Protein AF-A0A9E0CL53-F1 (afdb_monomer)

Secondary structure (DSSP, 8-state):
--EEEEEEPPTTTTTSBHHHHHHHH-TTS-HHHHHHHHHTT-EEETTEE--TTPBP-TT-EEEEEE----------------EEEE-SSEEEEEEPTT--SS-BTTBSSSSHHHHHHHHHTT-S--TTTSS-TTBS----TT--EEEEEESSHHHHHHHHHHH-

Sequence (164 aa):
MDETIEIKVTSEMAGKRLDVVLSEQCSDLTRSYINKLCKEERAALNGKTSKGNKKCKEGDVITLQVPEPTELEILPEEMNLDIVYEDQDVILINKPKGMVVHPAAGHYSGTLVNGLMAHCKDDLSGINGVLRPGIVHRIDKDTTGILIVCKNDMAHQSIAKQLY

Nearest PDB structures (foldseek):
  7bl5-assembly1_7  TM=7.009E-01  e=9.656E-15  Escherichia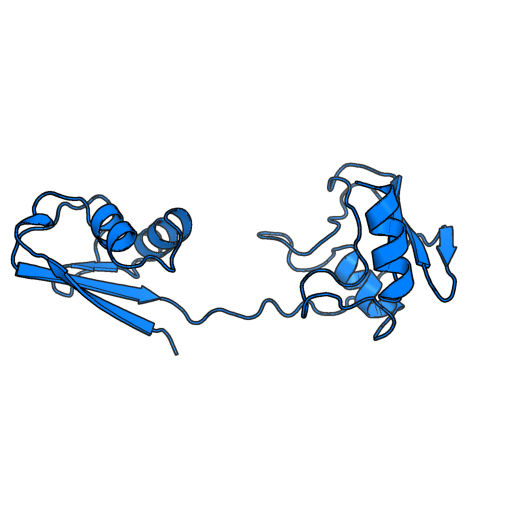 coli str. K-12 substr. MG1655
  1v9f-assembly1_A  TM=9.242E-01  e=1.058E-08  Escherichia coli
  1prz-assembly1_A  TM=9.305E-01  e=1.369E-08  Escherichia coli
  7aoi-assembly1_XP  TM=4.103E-01  e=1.510E-10  Trypanosoma brucei
  5z81-assembly1_C  TM=8.657E-01  e=7.031E-02  Vibrio cholerae O395

Foldseek 3Di:
DWDKDKDQQAPVQAFPFQLVVCCVVVVVDDSVRSQVQLVVQQKDKQPHRDHRRDGDHHGIMIMGTHDDDDPLPQAADADDWQWPDDDLWKTKTFDAAQAAAFQDVVRSDRHVQSNCCNVLVLQFAQPPHDDHTQFLDDDHNGDTGIGMGTRYPVSSVVVNVVVD

pLDDT: mean 90.33, std 10.58, range [38.72, 98.31]

Radius of gyration: 22.25 Å; Cα contacts (8 Å, |Δi|>4): 303; chains: 1; bounding box: 48×33×56 Å

Mean predicted aligned error: 8.97 Å

Solvent-accessible surface area (backbone atoms only — not comparable to full-atom values): 9282 Å² total; per-residue (Å²): 120,63,46,76,50,77,46,73,34,42,75,91,48,36,69,40,29,42,46,56,51,47,45,70,72,37,77,91,49,54,65,70,53,53,53,48,35,21,73,70,57,32,20,23,50,71,88,37,70,38,57,37,82,45,63,41,48,58,74,39,38,37,39,39,53,42,71,56,85,75,80,82,78,79,59,61,37,90,62,93,71,52,67,79,44,76,66,85,42,41,38,31,33,49,42,55,62,73,41,37,51,60,66,44,94,97,37,73,64,85,18,50,45,23,27,46,38,48,74,45,55,84,51,38,13,54,80,87,77,73,87,59,67,19,58,70,69,83,66,54,35,76,44,64,46,81,41,63,31,14,26,30,55,68,43,39,60,58,53,42,61,74,78,100

Structure (mmCIF, N/CA/C/O backbone):
data_AF-A0A9E0CL53-F1
#
_entry.id   AF-A0A9E0CL53-F1
#
loop_
_atom_site.group_PDB
_atom_site.id
_atom_site.type_symbol
_atom_site.label_atom_id
_atom_site.label_alt_id
_atom_site.label_comp_id
_atom_site.label_asym_id
_atom_site.label_entity_id
_atom_site.label_seq_id
_atom_site.pdbx_PDB_ins_code
_atom_site.Cartn_x
_atom_site.Cartn_y
_atom_site.Cartn_z
_atom_site.occupancy
_atom_site.B_iso_or_equiv
_atom_site.auth_seq_id
_atom_site.auth_comp_id
_atom_site.auth_asym_id
_atom_site.auth_atom_id
_atom_site.pdbx_PDB_model_num
ATOM 1 N N . MET A 1 1 ? -20.316 7.701 -0.291 1.00 66.25 1 MET A N 1
ATOM 2 C CA . MET A 1 1 ? -20.785 8.398 0.933 1.00 66.25 1 MET A CA 1
ATOM 3 C C . MET A 1 1 ? -20.304 7.605 2.136 1.00 66.25 1 MET A C 1
ATOM 5 O O . MET A 1 1 ? -20.352 6.385 2.062 1.00 66.25 1 MET A O 1
ATOM 9 N N . ASP A 1 2 ? -19.861 8.268 3.210 1.00 83.62 2 ASP A N 1
ATOM 10 C CA . ASP A 1 2 ? -19.434 7.595 4.448 1.00 83.62 2 ASP A CA 1
ATOM 11 C C . ASP A 1 2 ? -20.560 6.704 5.002 1.00 83.62 2 ASP A C 1
ATOM 13 O O . ASP A 1 2 ? -21.710 7.133 5.133 1.00 83.62 2 ASP A O 1
ATOM 17 N N . GLU A 1 3 ? -20.222 5.464 5.340 1.00 91.38 3 GLU A N 1
ATOM 18 C CA . GLU A 1 3 ? -21.128 4.529 5.997 1.00 91.38 3 GLU A CA 1
ATOM 19 C C . GLU A 1 3 ? -21.192 4.855 7.494 1.00 91.38 3 GLU A C 1
ATOM 21 O O . GLU A 1 3 ? -20.174 5.125 8.134 1.00 91.38 3 GLU A O 1
ATOM 26 N N . THR A 1 4 ? -22.392 4.841 8.079 1.00 94.50 4 THR A N 1
ATOM 27 C CA . THR A 1 4 ? -22.564 5.001 9.530 1.00 94.50 4 THR A CA 1
ATOM 28 C C . THR A 1 4 ? -23.023 3.688 10.138 1.00 94.50 4 THR A C 1
ATOM 30 O O . THR A 1 4 ? -24.117 3.213 9.844 1.00 94.50 4 THR A O 1
ATOM 33 N N . ILE A 1 5 ? -22.195 3.134 11.022 1.00 95.31 5 ILE A N 1
ATOM 34 C CA . ILE A 1 5 ? -22.511 1.937 11.800 1.00 95.31 5 ILE A CA 1
ATOM 35 C C . ILE A 1 5 ? -22.999 2.381 13.178 1.00 95.31 5 ILE A C 1
ATOM 37 O O . ILE A 1 5 ? -22.302 3.122 13.875 1.00 95.31 5 ILE A O 1
ATOM 41 N N . GLU A 1 6 ? -24.175 1.907 13.585 1.00 96.94 6 GLU A N 1
ATOM 42 C CA . GLU A 1 6 ? -24.746 2.151 14.910 1.00 96.94 6 GLU A CA 1
ATOM 43 C C . GLU A 1 6 ? -24.839 0.844 15.705 1.00 96.94 6 GLU A C 1
ATOM 45 O O . GLU A 1 6 ? -25.373 -0.156 15.227 1.00 96.94 6 GLU A O 1
ATOM 50 N N . ILE A 1 7 ? -24.314 0.846 16.931 1.00 96.94 7 ILE A N 1
ATOM 51 C CA . ILE A 1 7 ? -24.298 -0.311 17.830 1.00 96.94 7 ILE A CA 1
ATOM 52 C C . ILE A 1 7 ? -24.883 0.106 19.173 1.00 96.94 7 ILE A C 1
ATOM 54 O O . ILE A 1 7 ? -24.357 0.987 19.857 1.00 96.94 7 ILE A O 1
ATOM 58 N N . LYS A 1 8 ? -25.942 -0.585 19.595 1.00 97.38 8 LYS A N 1
ATOM 59 C CA . LYS A 1 8 ? -26.483 -0.456 20.947 1.00 97.38 8 LYS A CA 1
ATOM 60 C C . LYS A 1 8 ? -25.743 -1.396 21.896 1.00 97.38 8 LYS A C 1
ATOM 62 O O . LYS A 1 8 ? -25.724 -2.606 21.688 1.00 97.38 8 LYS A O 1
ATOM 67 N N . VAL A 1 9 ? -25.158 -0.843 22.954 1.00 97.38 9 VAL A N 1
ATOM 68 C CA . VAL A 1 9 ? -24.366 -1.594 23.934 1.00 97.38 9 VAL A CA 1
ATOM 69 C C . VAL A 1 9 ? -25.288 -2.453 24.798 1.00 97.38 9 VAL A C 1
ATOM 71 O O . VAL A 1 9 ? -26.135 -1.936 25.531 1.00 97.38 9 VAL A O 1
ATOM 74 N N . THR A 1 10 ? -25.111 -3.771 24.724 1.00 97.25 10 THR A N 1
ATOM 75 C CA . THR A 1 10 ? -25.819 -4.747 25.565 1.00 97.25 10 THR A CA 1
ATOM 76 C C . THR A 1 10 ? -25.135 -4.910 26.926 1.00 97.25 10 THR A C 1
ATOM 78 O O . THR A 1 10 ? -24.016 -4.434 27.142 1.00 97.25 10 THR A O 1
ATOM 81 N N . SER A 1 11 ? -25.781 -5.613 27.856 1.00 95.75 11 SER A N 1
ATOM 82 C CA . SER A 1 11 ? -25.205 -5.952 29.165 1.00 95.75 11 SER A CA 1
ATOM 83 C C . SER A 1 11 ? -23.881 -6.727 29.056 1.00 95.75 11 SER A C 1
ATOM 85 O O . SER A 1 11 ? -22.961 -6.480 29.830 1.00 95.75 11 SER A O 1
ATOM 87 N N . GLU A 1 12 ? -23.732 -7.596 28.050 1.00 95.12 12 GLU A N 1
ATOM 88 C CA . GLU A 1 12 ? -22.502 -8.366 27.782 1.00 95.12 12 GLU A CA 1
ATOM 89 C C . GLU A 1 12 ? -21.336 -7.501 27.276 1.00 95.12 12 GLU A C 1
ATOM 91 O O . GLU A 1 12 ? -20.161 -7.844 27.434 1.00 95.12 12 GLU A O 1
ATOM 96 N N . MET A 1 13 ? -21.653 -6.364 26.656 1.00 96.25 13 MET A N 1
ATOM 97 C CA . MET A 1 13 ? -20.675 -5.393 26.162 1.00 96.25 13 MET A CA 1
ATOM 98 C C . MET A 1 13 ? -20.323 -4.340 27.219 1.00 96.25 13 MET A C 1
ATOM 100 O O . MET A 1 13 ? -19.299 -3.660 27.106 1.00 96.25 13 MET A O 1
ATOM 104 N N . ALA A 1 14 ? -21.157 -4.184 28.249 1.00 96.00 14 ALA A N 1
ATOM 105 C CA . ALA A 1 14 ? -20.961 -3.189 29.290 1.00 96.00 14 ALA A CA 1
ATOM 106 C C . ALA A 1 14 ? -19.607 -3.376 30.000 1.00 96.00 14 ALA A C 1
ATOM 108 O O . ALA A 1 14 ? -19.164 -4.479 30.312 1.00 96.00 14 ALA A O 1
ATOM 109 N N . GLY A 1 15 ? -18.910 -2.267 30.248 1.00 95.62 15 GLY A N 1
ATOM 110 C CA . GLY A 1 15 ? -17.582 -2.264 30.862 1.00 95.62 15 GLY A CA 1
ATOM 111 C C . GLY A 1 15 ? -16.422 -2.533 29.897 1.00 95.62 15 GLY A C 1
ATOM 112 O O . GLY A 1 15 ? -15.276 -2.229 30.259 1.00 95.62 15 GLY A O 1
ATOM 113 N N . LYS A 1 16 ? -16.688 -3.014 28.671 1.00 97.25 16 LYS A N 1
ATOM 114 C CA . LYS A 1 16 ? -15.689 -3.066 27.594 1.00 97.25 16 LYS A CA 1
ATOM 115 C C . LYS A 1 16 ? -15.379 -1.659 27.081 1.00 97.25 16 LYS A C 1
ATOM 117 O O . LYS A 1 16 ? -16.151 -0.716 27.260 1.00 97.25 16 LYS A O 1
ATOM 122 N N . ARG A 1 17 ? -14.202 -1.503 26.475 1.00 96.81 17 ARG A N 1
ATOM 123 C CA . ARG A 1 17 ? -13.794 -0.258 25.810 1.00 96.81 17 ARG A CA 1
ATOM 124 C C . ARG A 1 17 ? -14.501 -0.120 24.464 1.00 96.81 17 ARG A C 1
ATOM 126 O O . ARG A 1 17 ? -14.731 -1.127 23.804 1.00 96.81 17 ARG A O 1
ATOM 133 N N . LEU A 1 18 ? -14.765 1.112 24.046 1.00 96.19 18 LEU A N 1
ATOM 134 C CA . LEU A 1 18 ? -15.409 1.437 22.776 1.00 96.19 18 LEU A CA 1
ATOM 135 C C . LEU A 1 18 ? -14.687 0.798 21.584 1.00 96.19 18 LEU A C 1
ATOM 137 O O . LEU A 1 18 ? -15.335 0.189 20.742 1.00 96.19 18 LEU A O 1
ATOM 141 N N . ASP A 1 19 ? -13.355 0.863 21.535 1.00 95.00 19 ASP A N 1
ATOM 142 C CA . ASP A 1 19 ? -12.570 0.237 20.463 1.00 95.00 19 ASP A CA 1
ATOM 143 C C . ASP A 1 19 ? -12.674 -1.293 20.439 1.00 95.00 19 ASP A C 1
ATOM 145 O O . ASP A 1 19 ? -12.675 -1.891 19.363 1.00 95.00 19 ASP A O 1
ATOM 149 N N . VAL A 1 20 ? -12.795 -1.928 21.606 1.00 95.88 20 VAL A N 1
ATOM 150 C CA . VAL A 1 20 ? -13.022 -3.373 21.732 1.00 95.88 20 VAL A CA 1
ATOM 151 C C . VAL A 1 20 ? -14.416 -3.736 21.241 1.00 95.88 20 VAL A C 1
ATOM 153 O O . VAL A 1 20 ? -14.530 -4.648 20.433 1.00 95.88 20 VAL A O 1
ATOM 156 N N . VAL A 1 21 ? -15.452 -3.004 21.666 1.00 96.94 21 VAL A N 1
ATOM 157 C CA . VAL A 1 21 ? -16.830 -3.244 21.206 1.00 96.94 21 VAL A CA 1
ATOM 158 C C . VAL A 1 21 ? -16.917 -3.085 19.688 1.00 96.94 21 VAL A C 1
ATOM 160 O O . VAL A 1 21 ? -17.408 -3.983 19.015 1.00 96.94 21 VAL A O 1
ATOM 163 N N . LEU A 1 22 ? -16.357 -2.007 19.129 1.00 96.19 22 LEU A N 1
ATOM 164 C CA . LEU A 1 22 ? -16.288 -1.815 17.677 1.00 96.19 22 LEU A CA 1
ATOM 165 C C . LEU A 1 22 ? -15.532 -2.953 16.978 1.00 96.19 22 LEU A C 1
ATOM 167 O O . LEU A 1 22 ? -15.986 -3.440 15.954 1.00 96.19 22 LEU A O 1
ATOM 171 N N . SER A 1 23 ? -14.408 -3.416 17.532 1.00 94.94 23 SER A N 1
ATOM 172 C CA . SER A 1 23 ? -13.625 -4.504 16.921 1.00 94.94 23 SER A CA 1
ATOM 173 C C . SER A 1 23 ? -14.327 -5.861 16.969 1.00 94.94 23 SER A C 1
ATOM 175 O O . SER A 1 23 ? -14.035 -6.721 16.146 1.00 94.94 23 SER A O 1
ATOM 177 N N . GLU A 1 24 ? -15.194 -6.086 17.957 1.00 94.56 24 GLU A N 1
ATOM 178 C CA . GLU A 1 24 ? -15.989 -7.312 18.073 1.00 94.56 24 GLU A CA 1
ATOM 179 C C . GLU A 1 24 ? -17.234 -7.281 17.176 1.00 94.56 24 GLU A C 1
ATOM 181 O O . GLU A 1 24 ? -17.661 -8.332 16.711 1.00 94.56 24 GLU A O 1
ATOM 186 N N . GLN A 1 25 ? -17.824 -6.101 16.951 1.00 95.44 25 GLN A N 1
ATOM 187 C CA . GLN A 1 25 ? -19.064 -5.946 16.179 1.00 95.44 25 GLN A CA 1
ATOM 188 C C . GLN A 1 25 ? -18.830 -5.640 14.690 1.00 95.44 25 GLN A C 1
ATOM 190 O O . GLN A 1 25 ? -19.667 -5.985 13.864 1.00 95.44 25 GLN A O 1
ATOM 195 N N . CYS A 1 26 ? -17.698 -5.029 14.329 1.00 92.81 26 CYS A N 1
ATOM 196 C CA . CYS A 1 26 ? -17.324 -4.708 12.949 1.00 92.81 26 CYS A CA 1
ATOM 197 C C . CYS A 1 26 ? -16.233 -5.674 12.453 1.00 92.81 26 CYS A C 1
ATOM 199 O O . CYS A 1 26 ? -15.067 -5.287 12.356 1.00 92.81 26 CYS A O 1
ATOM 201 N N . SER A 1 27 ? -16.586 -6.927 12.146 1.00 86.88 27 SER A N 1
ATOM 202 C CA . SER A 1 27 ? -15.617 -7.961 11.728 1.00 86.88 27 SER A CA 1
ATOM 203 C C . SER A 1 27 ? -14.838 -7.617 10.456 1.00 86.88 27 SER A C 1
ATOM 205 O O . SER A 1 27 ? -13.711 -8.080 10.285 1.00 86.88 27 SER A O 1
ATOM 207 N N . ASP A 1 28 ? -15.417 -6.781 9.595 1.00 86.44 28 ASP A N 1
ATOM 208 C CA . ASP A 1 28 ? -14.823 -6.379 8.317 1.00 86.44 28 ASP A CA 1
ATOM 209 C C . ASP A 1 28 ? -13.761 -5.279 8.481 1.00 86.44 28 ASP A C 1
ATOM 211 O O . ASP A 1 28 ? -12.995 -4.991 7.560 1.00 86.44 28 ASP A O 1
ATOM 215 N N . LEU A 1 29 ? -13.668 -4.671 9.670 1.00 90.19 29 LEU A N 1
ATOM 216 C CA . LEU A 1 29 ? -12.710 -3.613 9.964 1.00 90.19 29 LEU A CA 1
ATOM 217 C C . LEU A 1 29 ? -11.571 -4.135 10.839 1.00 90.19 29 LEU A C 1
ATOM 219 O O . LEU A 1 29 ? -11.757 -4.693 11.919 1.00 90.19 29 LEU A O 1
ATOM 223 N N . THR A 1 30 ? -10.337 -3.873 10.413 1.00 89.94 30 THR A N 1
ATOM 224 C CA . THR A 1 30 ? -9.169 -4.215 11.230 1.00 89.94 30 THR A CA 1
ATOM 225 C C . THR A 1 30 ? -9.092 -3.341 12.487 1.00 89.94 30 THR A C 1
ATOM 227 O O . THR A 1 30 ? -9.435 -2.156 12.485 1.00 89.94 30 THR A O 1
ATOM 230 N N . ARG A 1 31 ? -8.533 -3.891 13.572 1.00 90.69 31 ARG A N 1
ATOM 231 C CA . ARG A 1 31 ? -8.315 -3.150 14.831 1.00 90.69 31 ARG A CA 1
ATOM 232 C C . ARG A 1 31 ? -7.486 -1.878 14.641 1.00 90.69 31 ARG A C 1
ATOM 234 O O . ARG A 1 31 ? -7.723 -0.875 15.312 1.00 90.69 31 ARG A O 1
ATOM 241 N N . SER A 1 32 ? -6.476 -1.910 13.771 1.00 88.75 32 SER A N 1
ATOM 242 C CA . SER A 1 32 ? -5.646 -0.735 13.474 1.00 88.75 32 SER A CA 1
ATOM 243 C C . SER A 1 32 ? -6.460 0.360 12.788 1.00 88.75 32 SER A C 1
ATOM 245 O O . SER A 1 32 ? -6.296 1.534 13.124 1.00 88.75 32 SER A O 1
ATOM 247 N N . TYR A 1 33 ? -7.377 -0.017 11.896 1.00 91.81 33 TYR A N 1
ATOM 248 C CA . TYR A 1 33 ? -8.270 0.915 11.226 1.00 91.81 33 TYR A CA 1
ATOM 249 C C . TYR A 1 33 ? -9.302 1.519 12.183 1.00 91.81 33 TYR A C 1
ATOM 251 O O . TYR A 1 33 ? -9.418 2.738 12.245 1.00 91.81 33 TYR A O 1
ATOM 259 N N . ILE A 1 34 ? -9.941 0.719 13.042 1.00 93.88 34 ILE A N 1
ATOM 260 C CA . ILE A 1 34 ? -10.850 1.229 14.089 1.00 93.88 34 ILE A CA 1
ATOM 261 C C . ILE A 1 34 ? -10.137 2.239 14.999 1.00 93.88 34 ILE A C 1
ATOM 263 O O . ILE A 1 34 ? -10.671 3.308 15.302 1.00 93.88 34 ILE A O 1
ATOM 267 N N . ASN A 1 35 ? -8.896 1.947 15.397 1.00 90.75 35 ASN A N 1
ATOM 268 C CA . ASN A 1 35 ? -8.087 2.878 16.183 1.00 90.75 35 ASN A CA 1
ATOM 269 C C . ASN A 1 35 ? -7.781 4.181 15.431 1.00 90.75 35 ASN A C 1
ATOM 271 O O . ASN A 1 35 ? -7.756 5.242 16.055 1.00 90.75 35 ASN A O 1
ATOM 275 N N . LYS A 1 36 ? -7.539 4.115 14.115 1.00 91.81 36 LYS A N 1
ATOM 276 C CA . LYS A 1 36 ? -7.381 5.300 13.260 1.00 91.81 36 LYS A CA 1
ATOM 277 C C . LYS A 1 36 ? -8.668 6.130 13.259 1.00 91.81 36 LYS A C 1
ATOM 279 O O . LYS A 1 36 ? -8.603 7.305 13.603 1.00 91.81 36 LYS A O 1
ATOM 284 N N . LEU A 1 37 ? -9.825 5.515 13.011 1.00 93.94 37 LEU A N 1
ATOM 285 C CA . LEU A 1 37 ? -11.123 6.204 12.998 1.00 93.94 37 LEU A CA 1
ATOM 286 C C . LEU A 1 37 ? -11.445 6.869 14.347 1.00 93.94 37 LEU A C 1
ATOM 288 O O . LEU A 1 37 ? -11.882 8.016 14.390 1.00 93.94 37 LEU A O 1
ATOM 292 N N . CYS A 1 38 ? -11.146 6.204 15.467 1.00 93.38 38 CYS A N 1
ATOM 293 C CA . CYS A 1 38 ? -11.309 6.796 16.799 1.00 93.38 38 CYS A CA 1
ATOM 294 C C . CYS A 1 38 ? -10.398 8.016 17.035 1.00 93.38 38 CYS A C 1
ATOM 296 O O . CYS A 1 38 ? -10.768 8.922 17.778 1.00 93.38 38 CYS A O 1
ATOM 298 N N . LYS A 1 39 ? -9.185 8.030 16.460 1.00 92.06 39 LYS A N 1
ATOM 299 C CA . LYS A 1 39 ? -8.258 9.176 16.543 1.00 92.06 39 LYS A CA 1
ATOM 300 C C . LYS A 1 39 ? -8.691 10.332 15.648 1.00 92.06 39 LYS A C 1
ATOM 302 O O . LYS A 1 39 ? -8.442 11.475 16.004 1.00 92.06 39 LYS A O 1
ATOM 307 N N . GLU A 1 40 ? -9.334 10.023 14.530 1.00 93.25 40 GLU A N 1
ATOM 308 C CA . GLU A 1 40 ? -9.917 10.983 13.587 1.00 93.25 40 GLU A CA 1
ATOM 309 C C . GLU A 1 40 ? -11.294 11.496 14.035 1.00 93.25 40 GLU A C 1
ATOM 311 O O . GLU A 1 40 ? -12.008 12.092 13.240 1.00 93.25 40 GLU A O 1
ATOM 316 N N . GLU A 1 41 ? -11.681 11.263 15.296 1.00 94.75 41 GLU A N 1
ATOM 317 C CA . GLU A 1 41 ? -12.939 11.755 15.873 1.00 94.75 41 GLU A CA 1
ATOM 318 C C . GLU A 1 41 ? -14.209 11.230 15.176 1.00 94.75 41 GLU A C 1
ATOM 320 O O . GLU A 1 41 ? -15.299 11.767 15.358 1.00 94.75 41 GLU A O 1
ATOM 325 N N . ARG A 1 42 ? -14.092 10.109 14.452 1.00 95.56 42 ARG A N 1
ATOM 326 C CA . ARG A 1 42 ? -15.187 9.460 13.707 1.00 95.56 42 ARG A CA 1
ATOM 327 C C . ARG A 1 42 ? -16.021 8.481 14.534 1.00 95.56 42 ARG A C 1
ATOM 329 O O . ARG A 1 42 ? -16.963 7.884 14.019 1.00 95.56 42 ARG A O 1
ATOM 336 N N . ALA A 1 43 ? -15.674 8.284 15.803 1.00 96.56 43 ALA A N 1
ATOM 337 C CA . ALA A 1 43 ? -16.429 7.455 16.733 1.00 96.56 43 ALA A CA 1
ATOM 338 C C . ALA A 1 43 ? -17.085 8.324 17.811 1.00 96.56 43 ALA A C 1
ATOM 340 O O . ALA A 1 43 ? -16.431 9.172 18.422 1.00 96.56 43 ALA A O 1
ATOM 341 N N . ALA A 1 44 ? -18.363 8.079 18.088 1.00 96.62 44 ALA A N 1
ATOM 342 C CA . ALA A 1 44 ? -19.125 8.781 19.109 1.00 96.62 44 ALA A CA 1
ATOM 343 C C . ALA A 1 44 ? -19.894 7.813 20.014 1.00 96.62 44 ALA A C 1
ATOM 345 O O . ALA A 1 44 ? -20.248 6.703 19.626 1.00 96.62 44 ALA A O 1
ATOM 346 N N . LEU A 1 45 ? -20.124 8.254 21.248 1.00 96.25 45 LEU A N 1
ATOM 347 C CA . LEU A 1 45 ? -20.914 7.575 22.265 1.00 96.25 45 LEU A CA 1
ATOM 348 C C . LEU A 1 45 ? -22.054 8.515 22.667 1.00 96.25 45 LEU A C 1
ATOM 350 O O . LEU A 1 45 ? -21.801 9.630 23.129 1.00 96.25 45 LEU A O 1
ATOM 354 N N . ASN A 1 46 ? -23.299 8.088 22.471 1.00 95.81 46 ASN A N 1
ATOM 355 C CA . ASN A 1 46 ? -24.508 8.885 22.703 1.00 95.81 46 ASN A CA 1
ATOM 356 C C . ASN A 1 46 ? -24.455 10.256 21.998 1.00 95.81 46 ASN A C 1
ATOM 358 O O . ASN A 1 46 ? -24.732 11.294 22.603 1.00 95.81 46 ASN A O 1
ATOM 362 N N . GLY A 1 47 ? -24.013 10.265 20.735 1.00 92.81 47 GLY A N 1
ATOM 363 C CA . GLY A 1 47 ? -23.907 11.472 19.908 1.00 92.81 47 GLY A CA 1
ATOM 364 C C . GLY A 1 47 ? -22.731 12.400 20.239 1.00 92.81 47 GLY A C 1
ATOM 365 O O . GLY A 1 47 ? -22.625 13.471 19.648 1.00 92.81 47 GLY A O 1
ATOM 366 N N . LYS A 1 48 ? -21.837 12.025 21.165 1.00 94.69 48 LYS A N 1
ATOM 367 C CA . LYS A 1 48 ? -20.622 12.794 21.482 1.00 94.69 48 LYS A CA 1
ATOM 368 C C . LYS A 1 48 ? -19.374 12.030 21.078 1.00 94.69 48 LYS A C 1
ATOM 370 O O . LYS A 1 48 ? -19.189 10.895 21.517 1.00 94.69 48 LYS A O 1
ATOM 375 N N . THR A 1 49 ? -18.499 12.667 20.305 1.00 94.69 49 THR A N 1
ATOM 376 C CA . THR A 1 49 ? -17.192 12.119 19.925 1.00 94.69 49 THR A CA 1
ATOM 377 C C . THR A 1 49 ? -16.453 11.558 21.137 1.00 94.69 49 THR A C 1
ATOM 379 O O . THR A 1 49 ? -16.386 12.186 22.198 1.00 94.69 49 THR A O 1
ATOM 382 N N . SER A 1 50 ? -15.909 10.352 20.994 1.00 92.19 50 SER A N 1
ATOM 383 C CA . SER A 1 50 ? -15.288 9.612 22.086 1.00 92.19 50 SER A CA 1
ATOM 384 C C . SER A 1 50 ? -14.035 8.886 21.611 1.00 92.19 50 SER A C 1
ATOM 386 O O . SER A 1 50 ? -13.988 8.312 20.527 1.00 92.19 50 SER A O 1
ATOM 388 N N . LYS A 1 51 ? -13.003 8.875 22.459 1.00 91.94 51 LYS A N 1
ATOM 389 C CA . LYS A 1 51 ? -11.785 8.097 22.212 1.00 91.94 51 LYS A CA 1
ATOM 390 C C . LYS A 1 51 ? -12.061 6.606 22.423 1.00 91.94 51 LYS A C 1
ATOM 392 O O . LYS A 1 51 ? -12.805 6.226 23.327 1.00 91.94 51 LYS A O 1
ATOM 397 N N . GLY A 1 52 ? -11.364 5.760 21.665 1.00 91.00 52 GLY A N 1
ATOM 398 C CA . GLY A 1 52 ? -11.518 4.299 21.706 1.00 91.00 52 GLY A CA 1
ATOM 399 C C . GLY A 1 52 ? -11.358 3.665 23.094 1.00 91.00 52 GLY A C 1
ATOM 400 O O . GLY A 1 52 ? -11.996 2.665 23.400 1.00 91.00 52 GLY A O 1
ATOM 401 N N . ASN A 1 53 ? -10.577 4.275 23.989 1.00 94.50 53 ASN A N 1
ATOM 402 C CA . ASN A 1 53 ? -10.326 3.753 25.334 1.00 94.50 53 ASN A CA 1
ATOM 403 C C . ASN A 1 53 ? -11.458 3.996 26.352 1.00 94.50 53 ASN A C 1
ATOM 405 O O . ASN A 1 53 ? -11.338 3.565 27.503 1.00 94.50 53 ASN A O 1
ATOM 409 N N . LYS A 1 54 ? -12.538 4.693 25.980 1.00 95.25 54 LYS A N 1
ATOM 410 C CA . LYS A 1 54 ? -13.672 4.944 26.877 1.00 95.25 54 LYS A CA 1
ATOM 411 C C . LYS A 1 54 ? -14.451 3.651 27.119 1.00 95.25 54 LYS A C 1
ATOM 413 O O . LYS A 1 54 ? -14.755 2.937 26.174 1.00 95.25 54 LYS A O 1
ATOM 418 N N . LYS A 1 55 ? -14.794 3.354 28.377 1.00 96.94 55 LYS A N 1
ATOM 419 C CA . LYS A 1 55 ? -15.671 2.221 28.712 1.00 96.94 55 LYS A CA 1
ATOM 420 C C . LYS A 1 55 ? -17.133 2.538 28.407 1.00 96.94 55 LYS A C 1
ATOM 422 O O . LYS A 1 55 ? -17.604 3.611 28.787 1.00 96.94 55 LYS A O 1
ATOM 427 N N . CYS A 1 56 ? -17.814 1.583 27.789 1.00 96.25 56 CYS A N 1
ATOM 428 C CA . CYS A 1 56 ? -19.230 1.637 27.448 1.00 96.25 56 CYS A CA 1
ATOM 429 C C . CYS A 1 56 ? -20.106 1.183 28.622 1.00 96.25 56 CYS A C 1
ATOM 431 O O . CYS A 1 56 ? -19.690 0.360 29.445 1.00 96.25 56 CYS A O 1
ATOM 433 N N . LYS A 1 57 ? -21.326 1.708 28.692 1.00 97.12 57 LYS A N 1
ATOM 434 C CA . LYS A 1 57 ? -22.380 1.285 29.616 1.00 97.12 57 LYS A CA 1
ATOM 435 C C . LYS A 1 57 ? -23.511 0.634 28.836 1.00 97.12 57 LYS A C 1
ATOM 437 O O . LYS A 1 57 ? -23.750 0.984 27.686 1.00 97.12 57 LYS A O 1
ATOM 442 N N . GLU A 1 58 ? -24.213 -0.292 29.475 1.00 97.56 58 GLU A N 1
ATOM 443 C CA . GLU A 1 58 ? -25.436 -0.852 28.905 1.00 97.56 58 GLU A CA 1
ATOM 444 C C . GLU A 1 58 ? -26.415 0.269 28.529 1.00 97.56 58 GLU A C 1
ATOM 446 O O . GLU A 1 58 ? -26.625 1.210 29.297 1.00 97.56 58 GLU A O 1
ATOM 451 N N . GLY A 1 59 ? -26.981 0.173 27.327 1.00 96.12 59 GLY A N 1
ATOM 452 C CA . GLY A 1 59 ? -27.888 1.172 26.773 1.00 96.12 59 GLY A CA 1
ATOM 453 C C . GLY A 1 59 ? -27.205 2.346 26.070 1.00 96.12 59 GLY A C 1
ATOM 454 O O . GLY A 1 59 ? -27.911 3.100 25.401 1.00 96.12 59 GLY A O 1
ATOM 455 N N . ASP A 1 60 ? -25.876 2.488 26.157 1.00 97.31 60 ASP A N 1
ATOM 456 C CA . ASP A 1 60 ? -25.154 3.451 25.324 1.00 97.31 60 ASP A CA 1
ATOM 457 C C . ASP A 1 60 ? -25.333 3.114 23.833 1.00 97.31 60 ASP A C 1
ATOM 459 O O . ASP A 1 60 ? -25.416 1.948 23.439 1.00 97.31 60 ASP A O 1
ATOM 463 N N . VAL A 1 61 ? -25.336 4.148 22.997 1.00 97.81 61 VAL A N 1
ATOM 464 C CA . VAL A 1 61 ? -25.335 4.038 21.536 1.00 97.81 61 VAL A CA 1
ATOM 465 C C . VAL A 1 61 ? -23.970 4.467 21.018 1.00 97.81 61 VAL A C 1
ATOM 467 O O . VAL A 1 61 ? -23.552 5.610 21.214 1.00 97.81 61 VAL A O 1
ATOM 470 N N . ILE A 1 62 ? -23.258 3.546 20.377 1.00 97.75 62 ILE A N 1
ATOM 471 C CA . ILE A 1 62 ? -22.001 3.819 19.683 1.00 97.75 62 ILE A CA 1
ATOM 472 C C . ILE A 1 62 ? -22.327 4.087 18.217 1.00 97.75 62 ILE A C 1
ATOM 474 O O . ILE A 1 62 ? -23.003 3.283 17.584 1.00 97.75 62 ILE A O 1
ATOM 478 N N . THR A 1 63 ? -21.799 5.175 17.668 1.00 97.25 63 THR A N 1
ATOM 479 C CA . THR A 1 63 ? -21.850 5.468 16.230 1.00 97.25 63 THR A CA 1
ATOM 480 C C . THR A 1 63 ? -20.434 5.574 15.681 1.00 97.25 63 THR A C 1
ATOM 482 O O . THR A 1 63 ? -19.617 6.312 16.239 1.00 97.25 63 THR A O 1
ATOM 485 N N . LEU A 1 64 ? -20.143 4.859 14.596 1.00 96.75 64 LEU A N 1
ATOM 486 C CA . LEU A 1 64 ? -18.870 4.897 13.879 1.00 96.75 64 LEU A CA 1
ATOM 487 C C . LEU A 1 64 ? -19.108 5.352 1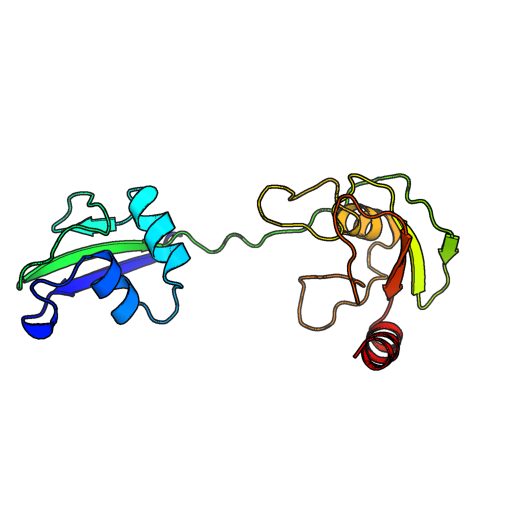2.438 1.00 96.75 64 LEU A C 1
ATOM 489 O O . LEU A 1 64 ? -19.857 4.712 11.706 1.00 96.75 64 LEU A O 1
ATOM 493 N N . GLN A 1 65 ? -18.445 6.432 12.034 1.00 95.69 65 GLN A N 1
ATOM 494 C CA . GLN A 1 65 ? -18.414 6.886 10.647 1.00 95.69 65 GLN A CA 1
ATOM 495 C C . GLN A 1 65 ? -17.227 6.248 9.927 1.00 95.69 65 GLN A C 1
ATOM 497 O O . GLN A 1 65 ? -16.067 6.566 10.207 1.00 95.69 65 GLN A O 1
ATOM 502 N N . VAL A 1 66 ? -17.519 5.341 9.003 1.00 93.06 66 VAL A N 1
ATOM 503 C CA . VAL A 1 66 ? -16.528 4.669 8.169 1.00 93.06 66 VAL A CA 1
ATOM 504 C C . VAL A 1 66 ? -16.460 5.416 6.838 1.00 93.06 66 VAL A C 1
ATOM 506 O O . VAL A 1 66 ? -17.454 5.450 6.112 1.00 93.06 66 VAL A O 1
ATOM 509 N N . PRO A 1 67 ? -15.325 6.055 6.510 1.00 89.25 67 PRO A N 1
ATOM 510 C CA . PRO A 1 67 ? -15.195 6.732 5.236 1.00 89.25 67 PRO A CA 1
ATOM 511 C C . PRO A 1 67 ? -15.254 5.723 4.095 1.00 89.25 67 PRO A C 1
ATOM 513 O O . PRO A 1 67 ? -14.785 4.589 4.233 1.00 89.25 67 PRO A O 1
ATOM 516 N N . GLU A 1 68 ? -15.817 6.160 2.972 1.00 82.62 68 GLU A N 1
ATOM 517 C CA . GLU A 1 68 ? -15.836 5.363 1.751 1.00 82.62 68 GLU A CA 1
ATOM 518 C C . GLU A 1 68 ? -14.399 4.956 1.374 1.00 82.62 68 GLU A C 1
ATOM 520 O O . GLU A 1 68 ? -13.495 5.805 1.417 1.00 82.62 68 GLU A O 1
ATOM 525 N N . PRO A 1 69 ? -14.155 3.676 1.035 1.00 71.56 69 PRO A N 1
ATOM 526 C CA . PRO A 1 69 ? -12.858 3.249 0.542 1.00 71.56 69 PRO A CA 1
ATOM 527 C C . PRO A 1 69 ? -12.470 4.115 -0.653 1.00 71.56 69 PRO A C 1
ATOM 529 O O . PRO A 1 69 ? -13.130 4.104 -1.686 1.00 71.56 69 PRO A O 1
ATOM 532 N N . THR A 1 70 ? -11.403 4.896 -0.512 1.00 63.12 70 THR A N 1
ATOM 533 C CA . THR A 1 70 ? -10.835 5.589 -1.663 1.00 63.12 70 THR A CA 1
ATOM 534 C C . THR A 1 70 ? -10.037 4.561 -2.444 1.00 63.12 70 THR A C 1
ATOM 536 O O . THR A 1 70 ? -9.065 4.014 -1.915 1.00 63.12 70 THR A O 1
ATOM 539 N N . GLU A 1 71 ? -10.446 4.276 -3.679 1.00 60.16 71 GLU A N 1
ATOM 540 C CA . GLU A 1 71 ? -9.594 3.532 -4.599 1.00 60.16 71 GLU A CA 1
ATOM 541 C C . GLU A 1 71 ? -8.278 4.303 -4.738 1.00 60.16 71 GLU A C 1
ATOM 543 O O . GLU A 1 71 ? -8.252 5.482 -5.098 1.00 60.16 71 GLU A O 1
ATOM 548 N N . LEU A 1 72 ? -7.171 3.662 -4.366 1.00 62.19 72 LEU A N 1
ATOM 549 C CA . LEU A 1 72 ? -5.844 4.198 -4.631 1.00 62.19 72 LEU A CA 1
ATOM 550 C C . LEU A 1 72 ? -5.583 4.020 -6.123 1.00 62.19 72 LEU A C 1
ATOM 552 O O . LEU A 1 72 ? -5.007 3.019 -6.543 1.00 62.19 72 LEU A O 1
ATOM 556 N N . GLU A 1 73 ? -6.040 4.984 -6.915 1.00 73.19 73 GLU A N 1
ATOM 557 C CA . GLU A 1 73 ? -5.675 5.062 -8.320 1.00 73.19 73 GLU A CA 1
ATOM 558 C C . GLU A 1 73 ? -4.164 5.308 -8.409 1.00 73.19 73 GLU A C 1
ATOM 560 O O . GLU A 1 73 ? -3.639 6.319 -7.930 1.00 73.19 73 GLU A O 1
ATOM 565 N N . ILE A 1 74 ? -3.439 4.342 -8.972 1.00 83.44 74 ILE A N 1
ATOM 566 C CA . ILE A 1 74 ? -2.017 4.508 -9.250 1.00 83.44 74 ILE A CA 1
ATOM 567 C C . ILE A 1 74 ? -1.913 5.256 -10.571 1.00 83.44 74 ILE A C 1
ATOM 569 O O . ILE A 1 74 ? -2.218 4.707 -11.625 1.00 83.44 74 ILE A O 1
ATOM 573 N N . LEU A 1 75 ? -1.486 6.514 -10.513 1.00 87.44 75 LEU A N 1
ATOM 574 C CA . LEU A 1 75 ? -1.339 7.331 -11.711 1.00 87.44 75 LEU A CA 1
ATOM 575 C C . LEU A 1 75 ? 0.035 7.103 -12.371 1.00 87.44 75 LEU A C 1
ATOM 577 O O . LEU A 1 75 ? 1.042 7.014 -11.654 1.00 87.44 75 LEU A O 1
ATOM 581 N N . PRO A 1 76 ? 0.100 7.031 -13.716 1.00 90.88 76 PRO A N 1
ATOM 582 C CA . PRO A 1 76 ? 1.360 7.051 -14.452 1.00 90.88 76 PRO A CA 1
ATOM 583 C C . PRO A 1 76 ? 2.165 8.325 -14.169 1.00 90.88 76 PRO A C 1
ATOM 585 O O . PRO A 1 76 ? 1.603 9.415 -14.081 1.00 90.88 76 PRO A O 1
ATOM 588 N N . GLU A 1 77 ? 3.488 8.202 -14.079 1.00 94.81 77 GLU A N 1
ATOM 589 C CA . GLU A 1 77 ? 4.405 9.334 -13.917 1.00 94.81 77 GLU A CA 1
ATOM 590 C C . GLU A 1 77 ? 5.596 9.175 -14.861 1.00 94.81 77 GLU A C 1
ATOM 592 O O . GLU A 1 77 ? 6.339 8.200 -14.764 1.00 94.81 77 GLU A O 1
ATOM 597 N N . GLU A 1 78 ? 5.787 10.121 -15.784 1.00 95.62 78 GLU A N 1
ATOM 598 C CA . GLU A 1 78 ? 6.946 10.101 -16.679 1.00 95.62 78 GLU A CA 1
ATOM 599 C C . GLU A 1 78 ? 8.244 10.224 -15.870 1.00 95.62 78 GLU A C 1
ATOM 601 O O . GLU A 1 78 ? 8.484 11.217 -15.182 1.00 95.62 78 GLU A O 1
ATOM 606 N N . MET A 1 79 ? 9.106 9.211 -15.966 1.00 94.31 79 MET A N 1
ATOM 607 C CA . MET A 1 79 ? 10.416 9.204 -15.322 1.00 94.31 79 MET A CA 1
ATOM 608 C C . MET A 1 79 ? 11.435 8.439 -16.154 1.00 94.31 79 MET A C 1
ATOM 610 O O . MET A 1 79 ? 11.105 7.491 -16.864 1.00 94.31 79 MET A O 1
ATOM 614 N N . ASN A 1 80 ? 12.699 8.837 -16.037 1.00 94.81 80 ASN A N 1
ATOM 615 C CA . ASN A 1 80 ? 13.792 8.139 -16.696 1.00 94.81 80 ASN A CA 1
ATOM 616 C C . ASN A 1 80 ? 14.157 6.877 -15.899 1.00 94.81 80 ASN A C 1
ATOM 618 O O . ASN A 1 80 ? 14.835 6.963 -14.871 1.00 94.81 80 ASN A O 1
ATOM 622 N N . LEU A 1 81 ? 13.671 5.721 -16.348 1.00 96.56 81 LEU A N 1
ATOM 623 C CA . LEU A 1 81 ? 14.003 4.425 -15.766 1.00 96.56 81 LEU A CA 1
ATOM 624 C C . LEU A 1 81 ? 15.330 3.907 -16.335 1.00 96.56 81 LEU A C 1
ATOM 626 O O . LEU A 1 81 ? 15.554 3.948 -17.542 1.00 96.56 81 LEU A O 1
ATOM 630 N N . ASP A 1 82 ? 16.197 3.375 -15.471 1.00 97.88 82 ASP A N 1
ATOM 631 C CA . ASP A 1 82 ? 17.427 2.693 -15.896 1.00 97.88 82 ASP A CA 1
ATOM 632 C C . ASP A 1 82 ? 17.086 1.268 -16.363 1.00 97.88 82 ASP A C 1
ATOM 634 O O . ASP A 1 82 ? 17.096 0.309 -15.584 1.00 97.88 82 ASP A O 1
ATOM 638 N N . ILE A 1 83 ? 16.669 1.160 -17.626 1.00 97.88 83 ILE A N 1
ATOM 639 C CA . ILE A 1 83 ? 16.262 -0.089 -18.272 1.00 97.88 83 ILE A CA 1
ATOM 640 C C . ILE A 1 83 ? 17.510 -0.810 -18.783 1.00 97.88 83 ILE A C 1
ATOM 642 O O . ILE A 1 83 ? 18.156 -0.374 -19.734 1.00 97.88 83 ILE A O 1
ATOM 646 N N . VAL A 1 84 ? 17.826 -1.948 -18.170 1.00 98.31 84 VAL A N 1
ATOM 647 C CA . VAL A 1 84 ? 18.974 -2.784 -18.556 1.00 98.31 84 VAL A CA 1
ATOM 648 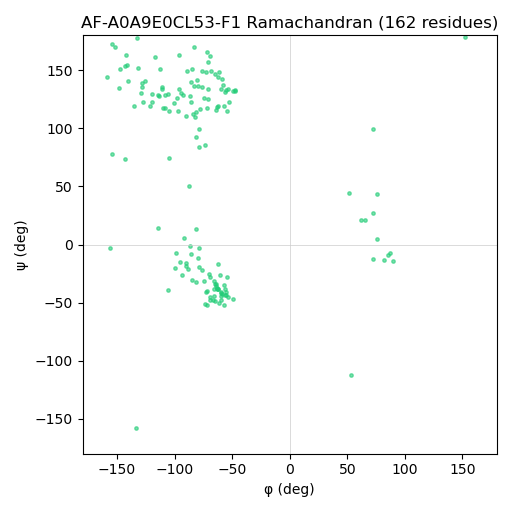C C . VAL A 1 84 ? 18.607 -3.728 -19.699 1.00 98.31 84 VAL A C 1
ATOM 650 O O . VAL A 1 84 ? 19.454 -4.085 -20.515 1.00 98.31 84 VAL A O 1
ATOM 653 N N . TYR A 1 85 ? 17.342 -4.144 -19.753 1.00 98.25 85 TYR A N 1
ATOM 654 C CA . TYR A 1 85 ? 16.804 -5.017 -20.789 1.00 98.25 85 TYR A CA 1
ATOM 655 C C . TYR A 1 85 ? 15.286 -4.868 -20.860 1.00 98.25 85 TYR A C 1
ATOM 657 O O . TYR A 1 85 ? 14.629 -4.737 -19.827 1.00 98.25 85 TYR A O 1
ATOM 665 N N . GLU A 1 86 ? 14.731 -4.939 -22.065 1.00 97.50 86 GLU A N 1
ATOM 666 C CA . GLU A 1 86 ? 13.291 -4.968 -22.289 1.00 97.50 86 GLU A CA 1
ATOM 667 C C . GLU A 1 86 ? 12.956 -5.797 -23.530 1.00 97.50 86 GLU A C 1
ATOM 669 O O . GLU A 1 86 ? 13.569 -5.623 -24.585 1.00 97.50 86 GLU A O 1
ATOM 674 N N . ASP A 1 87 ? 11.954 -6.664 -23.405 1.00 96.38 87 ASP A N 1
ATOM 675 C CA . ASP A 1 87 ? 11.324 -7.360 -24.523 1.00 96.38 87 ASP A CA 1
ATOM 676 C C . ASP A 1 87 ? 9.782 -7.306 -24.425 1.00 96.38 87 ASP A C 1
ATOM 678 O O . ASP A 1 87 ? 9.202 -6.376 -23.849 1.00 96.38 87 ASP A O 1
ATOM 682 N N . GLN A 1 88 ? 9.095 -8.247 -25.077 1.00 93.94 88 GLN A N 1
ATOM 683 C CA . GLN A 1 88 ? 7.631 -8.340 -25.068 1.00 93.94 88 GLN A CA 1
ATOM 684 C C . GLN A 1 88 ? 7.070 -8.918 -23.759 1.00 93.94 88 GLN A C 1
ATOM 686 O O . GLN A 1 88 ? 5.907 -8.681 -23.435 1.00 93.94 88 GLN A O 1
ATOM 691 N N . ASP A 1 89 ? 7.879 -9.657 -23.004 1.00 94.62 89 ASP A N 1
ATOM 692 C CA . ASP A 1 89 ? 7.470 -10.418 -21.829 1.00 94.62 89 ASP A CA 1
ATOM 693 C C . ASP A 1 89 ? 7.923 -9.765 -20.524 1.00 94.62 89 ASP A C 1
ATOM 695 O O . ASP A 1 89 ? 7.180 -9.767 -19.535 1.00 94.62 89 ASP A O 1
ATOM 699 N N . VAL A 1 90 ? 9.131 -9.200 -20.498 1.00 96.06 90 VAL A N 1
ATOM 700 C CA . VAL A 1 90 ? 9.763 -8.677 -19.287 1.00 96.06 90 VAL A CA 1
ATOM 701 C C . VAL A 1 90 ? 10.545 -7.390 -19.527 1.00 96.06 90 VAL A C 1
ATOM 703 O O . VAL A 1 90 ? 11.058 -7.112 -20.609 1.00 96.06 90 VAL A O 1
ATOM 706 N N . ILE A 1 91 ? 10.682 -6.618 -18.454 1.00 96.75 91 ILE A N 1
ATOM 707 C CA . ILE A 1 91 ? 11.564 -5.459 -18.363 1.00 96.75 91 ILE A CA 1
ATOM 708 C C . ILE A 1 91 ? 12.426 -5.585 -17.101 1.00 96.75 91 ILE A C 1
ATOM 710 O O . ILE A 1 91 ? 11.933 -5.890 -16.011 1.00 96.75 91 ILE A O 1
ATOM 714 N N . LEU A 1 92 ? 13.737 -5.407 -17.260 1.00 97.69 92 LEU A N 1
ATOM 715 C CA . LEU A 1 92 ? 14.729 -5.433 -16.189 1.00 97.69 92 LEU A CA 1
ATOM 716 C C . LEU A 1 92 ? 15.164 -4.002 -15.887 1.00 97.69 92 LEU A C 1
ATOM 718 O O . LEU A 1 92 ? 15.796 -3.346 -16.715 1.00 97.69 92 LEU A O 1
ATOM 722 N N . ILE A 1 93 ? 14.849 -3.538 -14.681 1.00 97.69 93 ILE A N 1
ATOM 723 C CA . ILE A 1 93 ? 15.160 -2.185 -14.221 1.00 97.69 93 ILE A CA 1
ATOM 724 C C . ILE A 1 93 ? 16.265 -2.240 -13.178 1.00 97.69 93 ILE A C 1
ATOM 726 O O . ILE A 1 93 ? 16.137 -2.938 -12.172 1.00 97.69 93 ILE A O 1
ATOM 730 N N . ASN A 1 94 ? 17.316 -1.451 -13.362 1.00 98.06 94 ASN A N 1
ATOM 731 C CA . ASN A 1 94 ? 18.282 -1.176 -12.312 1.00 98.06 94 ASN A CA 1
ATOM 732 C C . ASN A 1 94 ? 17.737 -0.079 -11.388 1.00 98.06 94 ASN A C 1
ATOM 734 O O . ASN A 1 94 ? 17.877 1.118 -11.637 1.00 98.06 94 ASN A O 1
ATOM 738 N N . LYS A 1 95 ? 17.060 -0.479 -10.307 1.00 97.38 95 LYS A N 1
ATOM 739 C CA . LYS A 1 95 ? 16.424 0.477 -9.397 1.00 97.38 95 LYS A CA 1
ATOM 740 C C . LYS A 1 95 ? 17.492 1.244 -8.602 1.00 97.38 95 LYS A C 1
ATOM 742 O O . LYS A 1 95 ? 18.263 0.613 -7.867 1.00 97.38 95 LYS A O 1
ATOM 747 N N . PRO A 1 96 ? 17.497 2.590 -8.630 1.00 97.50 96 PRO A N 1
ATOM 748 C CA . PRO A 1 96 ? 18.418 3.374 -7.821 1.00 97.50 96 PRO A CA 1
ATOM 749 C C . PRO A 1 96 ? 18.046 3.328 -6.332 1.00 97.50 96 PRO A C 1
ATOM 751 O O . PRO A 1 96 ? 16.931 2.962 -5.931 1.00 97.50 96 PRO A O 1
ATOM 754 N N . LYS A 1 97 ? 18.990 3.754 -5.490 1.00 97.12 97 LYS A N 1
ATOM 755 C CA . LYS A 1 97 ? 18.740 4.028 -4.072 1.00 97.12 97 LYS A CA 1
ATOM 756 C C . LYS A 1 97 ? 17.721 5.165 -3.939 1.00 97.12 97 LYS A C 1
ATOM 758 O O . LYS A 1 97 ? 17.750 6.118 -4.709 1.00 97.12 97 LYS A O 1
ATOM 763 N N . GLY A 1 98 ? 16.851 5.088 -2.939 1.00 95.88 98 GLY A N 1
ATOM 764 C CA . GLY A 1 98 ? 15.878 6.131 -2.612 1.00 95.88 98 GLY A CA 1
ATOM 765 C C . GLY A 1 98 ? 14.536 5.987 -3.334 1.00 95.88 98 GLY A C 1
ATOM 766 O O . GLY A 1 98 ? 13.558 6.588 -2.892 1.00 95.88 98 GLY A O 1
ATOM 767 N N . MET A 1 99 ? 14.454 5.155 -4.377 1.00 95.94 99 MET A N 1
ATOM 768 C CA . MET A 1 99 ? 13.214 4.874 -5.104 1.00 95.94 99 MET A CA 1
ATOM 769 C C . MET A 1 99 ? 12.429 3.742 -4.434 1.00 95.94 99 MET A C 1
ATOM 771 O O . MET A 1 99 ? 12.958 2.651 -4.201 1.00 95.94 99 MET A O 1
ATOM 775 N N . VAL A 1 100 ? 11.152 3.992 -4.148 1.00 96.00 100 VAL A N 1
ATOM 776 C CA . VAL A 1 100 ? 10.203 2.982 -3.658 1.00 96.00 100 VAL A CA 1
ATOM 777 C C . VAL A 1 100 ? 9.686 2.161 -4.841 1.00 96.00 100 VAL A C 1
ATOM 779 O O . VAL A 1 100 ? 9.450 2.710 -5.910 1.00 96.00 100 VAL A O 1
ATOM 782 N N . VAL A 1 101 ? 9.510 0.848 -4.666 1.00 94.81 101 VAL A N 1
ATOM 783 C CA . VAL A 1 101 ? 9.030 -0.035 -5.748 1.00 94.81 101 VAL A CA 1
ATOM 784 C C . VAL A 1 101 ? 7.549 0.190 -6.051 1.00 94.81 101 VAL A C 1
ATOM 786 O O . VAL A 1 101 ? 7.184 0.404 -7.198 1.00 94.81 101 VAL A O 1
ATOM 789 N N . HIS A 1 102 ? 6.705 0.137 -5.023 1.00 91.31 102 HIS A N 1
ATOM 790 C CA . HIS A 1 102 ? 5.253 0.152 -5.159 1.00 91.31 102 HIS A CA 1
ATOM 791 C C . HIS A 1 102 ? 4.640 1.269 -4.312 1.00 91.31 102 HIS A C 1
ATOM 793 O O . HIS A 1 102 ? 5.089 1.415 -3.167 1.00 91.31 102 HIS A O 1
ATOM 799 N N . PRO A 1 103 ? 3.601 1.984 -4.792 1.00 89.00 103 PRO A N 1
ATOM 800 C CA . PRO A 1 103 ? 2.860 2.930 -3.976 1.00 89.00 103 PRO A CA 1
ATOM 801 C C . PRO A 1 103 ? 2.438 2.320 -2.641 1.00 89.00 103 PRO A C 1
ATOM 803 O O . PRO A 1 103 ? 1.951 1.186 -2.573 1.00 89.00 103 PRO A O 1
ATOM 806 N N . ALA A 1 104 ? 2.681 3.064 -1.569 1.00 84.38 104 ALA A N 1
ATOM 807 C CA . ALA A 1 104 ? 2.402 2.668 -0.196 1.00 84.38 104 ALA A CA 1
ATOM 808 C C . ALA A 1 104 ? 2.125 3.911 0.659 1.00 84.38 104 ALA A C 1
ATOM 810 O O . ALA A 1 104 ? 2.356 5.041 0.231 1.00 84.38 104 ALA A O 1
ATOM 811 N N . ALA A 1 105 ? 1.655 3.717 1.894 1.00 80.69 105 ALA A N 1
ATOM 812 C CA . ALA A 1 105 ? 1.405 4.826 2.811 1.00 80.69 105 ALA A CA 1
ATOM 813 C C . ALA A 1 105 ? 2.649 5.729 2.958 1.00 80.69 105 ALA A C 1
ATOM 815 O O . ALA A 1 105 ? 3.724 5.261 3.331 1.00 80.69 105 ALA A O 1
ATOM 816 N N . GLY A 1 106 ? 2.494 7.022 2.653 1.00 84.44 106 GLY A N 1
ATOM 817 C CA . GLY A 1 106 ? 3.581 8.013 2.665 1.00 84.44 106 GLY A CA 1
ATOM 818 C C . GLY A 1 106 ? 4.385 8.124 1.361 1.00 84.44 106 GLY A C 1
ATOM 819 O O . GLY A 1 106 ? 5.192 9.039 1.234 1.00 84.44 106 GLY A O 1
ATOM 820 N N . HIS A 1 107 ? 4.146 7.243 0.386 1.00 88.06 107 HIS A N 1
ATOM 821 C CA . HIS A 1 107 ? 4.802 7.204 -0.924 1.00 88.06 107 HIS A CA 1
ATOM 822 C C . HIS A 1 107 ? 3.792 6.784 -2.001 1.00 88.06 107 HIS A C 1
ATOM 824 O O . HIS A 1 107 ? 3.805 5.643 -2.453 1.00 88.06 107 HIS A O 1
ATOM 830 N N . TYR A 1 108 ? 2.878 7.684 -2.364 1.00 88.31 108 TYR A N 1
ATOM 831 C CA . TYR A 1 108 ? 1.794 7.391 -3.314 1.00 88.31 108 TYR A CA 1
ATOM 832 C C . TYR A 1 108 ? 2.171 7.642 -4.787 1.00 88.31 108 TYR A C 1
ATOM 834 O O . TYR A 1 108 ? 1.556 7.066 -5.678 1.00 88.31 108 TYR A O 1
ATOM 842 N N . SER A 1 109 ? 3.196 8.461 -5.030 1.00 92.31 109 SER A N 1
ATOM 843 C CA . SER A 1 109 ? 3.771 8.772 -6.346 1.00 92.31 109 SER A CA 1
ATOM 844 C C . SER A 1 109 ? 5.304 8.677 -6.302 1.00 92.31 109 SER A C 1
ATOM 846 O O . SER A 1 109 ? 5.882 8.400 -5.242 1.00 92.31 109 SER A O 1
ATOM 848 N N . GLY A 1 110 ? 5.974 8.880 -7.439 1.00 94.25 110 GLY A N 1
ATOM 849 C CA . GLY A 1 110 ? 7.432 8.822 -7.561 1.00 94.25 110 GLY A CA 1
ATOM 850 C C . GLY A 1 110 ? 8.013 7.428 -7.316 1.00 94.25 110 GLY A C 1
ATOM 851 O O . GLY A 1 110 ? 9.178 7.291 -6.934 1.00 94.25 110 GLY A O 1
ATOM 852 N N . THR A 1 111 ? 7.195 6.382 -7.457 1.00 95.12 111 THR A N 1
ATOM 853 C CA . THR A 1 111 ? 7.618 4.987 -7.296 1.00 95.12 111 THR A CA 1
ATOM 854 C C . THR A 1 111 ? 7.944 4.355 -8.644 1.00 95.12 111 THR A C 1
ATOM 856 O O . THR A 1 111 ? 7.511 4.837 -9.689 1.00 95.12 111 THR A O 1
ATOM 859 N N . LEU A 1 112 ? 8.665 3.232 -8.622 1.00 95.44 112 LEU A N 1
ATOM 860 C CA . LEU A 1 112 ? 8.982 2.478 -9.834 1.00 95.44 112 LEU A CA 1
ATOM 861 C C . LEU A 1 112 ? 7.716 2.097 -10.617 1.00 95.44 112 LEU A C 1
ATOM 863 O O . LEU A 1 112 ? 7.701 2.215 -11.837 1.00 95.44 112 LEU A O 1
ATOM 867 N N . VAL A 1 113 ? 6.645 1.685 -9.934 1.00 93.00 113 VAL A N 1
ATOM 868 C CA . VAL A 1 113 ? 5.375 1.363 -10.600 1.00 93.00 113 VAL A CA 1
ATOM 869 C C . VAL A 1 113 ? 4.762 2.572 -11.304 1.00 93.00 113 VAL A C 1
ATOM 871 O O . VAL A 1 113 ? 4.262 2.402 -12.410 1.00 93.00 113 VAL A O 1
ATOM 874 N N . ASN A 1 114 ? 4.842 3.784 -10.740 1.00 93.19 114 ASN A N 1
ATOM 875 C CA . ASN A 1 114 ? 4.349 4.980 -11.438 1.00 93.19 114 ASN A CA 1
ATOM 876 C C . ASN A 1 114 ? 5.095 5.184 -12.769 1.00 93.19 114 ASN A C 1
ATOM 878 O O . ASN A 1 114 ? 4.468 5.449 -13.795 1.00 93.19 114 ASN A O 1
ATOM 882 N N . GLY A 1 115 ? 6.417 4.980 -12.763 1.00 94.88 115 GLY A N 1
ATOM 883 C CA . GLY A 1 115 ? 7.245 5.039 -13.968 1.00 94.88 115 GLY A CA 1
ATOM 884 C C . GLY A 1 115 ? 6.939 3.953 -14.985 1.00 94.88 115 GLY A C 1
ATOM 885 O O . GLY A 1 115 ? 6.817 4.230 -16.174 1.00 94.88 115 GLY A O 1
ATOM 886 N N . LEU A 1 116 ? 6.774 2.715 -14.521 1.00 93.69 116 LEU A N 1
ATOM 887 C CA . LEU A 1 116 ? 6.430 1.586 -15.383 1.00 93.69 116 LEU A CA 1
ATOM 888 C C . LEU A 1 116 ? 5.066 1.781 -16.041 1.00 93.69 116 LEU A C 1
ATOM 890 O O . LEU A 1 116 ? 4.918 1.467 -17.215 1.00 93.69 116 LEU A O 1
ATOM 894 N N . MET A 1 117 ? 4.090 2.343 -15.328 1.00 90.81 117 MET A N 1
ATOM 895 C CA . MET A 1 117 ? 2.788 2.665 -15.910 1.00 90.81 117 MET A CA 1
ATOM 896 C C . MET A 1 117 ? 2.887 3.718 -17.018 1.00 90.81 117 MET A C 1
ATOM 898 O O . MET A 1 117 ? 2.166 3.625 -18.006 1.00 90.81 117 MET A O 1
ATOM 902 N N . ALA A 1 118 ? 3.7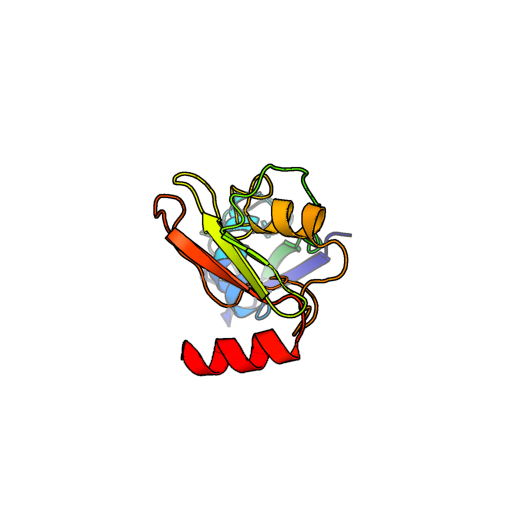91 4.696 -16.900 1.00 92.69 118 ALA A N 1
ATOM 903 C CA . ALA A 1 118 ? 4.018 5.669 -17.970 1.00 92.69 118 ALA A CA 1
ATOM 904 C C . ALA A 1 118 ? 4.760 5.053 -19.169 1.00 92.69 118 ALA A C 1
ATOM 906 O O . ALA A 1 118 ? 4.408 5.321 -20.317 1.00 92.69 118 ALA A O 1
ATOM 907 N N . HIS A 1 119 ? 5.765 4.212 -18.904 1.00 93.81 119 HIS A N 1
ATOM 908 C CA . HIS A 1 119 ? 6.608 3.589 -19.929 1.00 93.81 119 HIS A CA 1
ATOM 909 C C . HIS A 1 119 ? 5.885 2.481 -20.705 1.00 93.81 119 HIS A C 1
ATOM 911 O O . HIS A 1 119 ? 5.860 2.495 -21.933 1.00 93.81 119 HIS A O 1
ATOM 917 N N . CYS A 1 120 ? 5.268 1.537 -19.991 1.00 88.69 120 CYS A N 1
ATOM 918 C CA . CYS A 1 120 ? 4.616 0.361 -20.567 1.00 88.69 120 CYS A CA 1
ATOM 919 C C . CYS A 1 120 ? 3.134 0.585 -20.897 1.00 88.69 120 CYS A C 1
ATOM 921 O O . CYS A 1 120 ? 2.575 -0.195 -21.660 1.00 88.69 120 CYS A O 1
ATOM 923 N N . LYS A 1 121 ? 2.489 1.633 -20.364 1.00 82.31 121 LYS A N 1
ATOM 924 C CA . LYS A 1 121 ? 1.050 1.899 -20.549 1.00 82.31 121 LYS A CA 1
ATOM 925 C C . LYS A 1 121 ? 0.205 0.673 -20.170 1.00 82.31 121 LYS A C 1
ATOM 927 O O . LYS A 1 121 ? 0.183 0.300 -19.000 1.00 82.31 121 LYS A O 1
ATOM 932 N N . ASP A 1 122 ? -0.437 0.045 -21.155 1.00 72.62 122 ASP A N 1
ATOM 933 C CA . ASP A 1 122 ? -1.298 -1.130 -20.989 1.00 72.62 122 ASP A CA 1
ATOM 934 C C . ASP A 1 122 ? -0.514 -2.461 -21.012 1.00 72.62 122 ASP A C 1
ATOM 936 O O . ASP A 1 122 ? -1.073 -3.510 -20.694 1.00 72.62 122 ASP A O 1
ATOM 940 N N . ASP A 1 123 ? 0.786 -2.438 -21.333 1.00 78.56 123 ASP A N 1
ATOM 941 C CA . 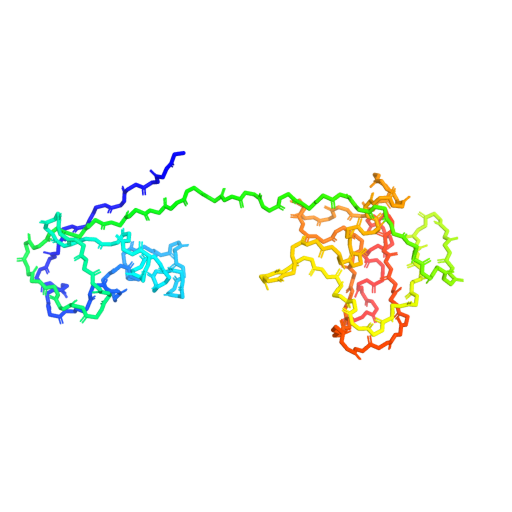ASP A 1 123 ? 1.645 -3.626 -21.462 1.00 78.56 123 ASP A CA 1
ATOM 942 C C . ASP A 1 123 ? 2.269 -4.038 -20.115 1.00 78.56 123 ASP A C 1
ATOM 944 O O . ASP A 1 123 ? 3.485 -4.222 -19.992 1.00 78.56 123 ASP A O 1
ATOM 948 N N . LEU A 1 124 ? 1.441 -4.153 -19.073 1.00 82.81 124 LEU A N 1
ATOM 949 C CA . LEU A 1 124 ? 1.825 -4.717 -17.778 1.00 82.81 124 LEU A CA 1
ATOM 950 C C . LEU A 1 124 ? 0.837 -5.798 -17.348 1.00 82.81 124 LEU A C 1
ATOM 952 O O . LEU A 1 124 ? -0.376 -5.639 -17.462 1.00 82.81 124 LEU A O 1
ATOM 956 N N . SER A 1 125 ? 1.357 -6.890 -16.780 1.00 78.31 125 SER A N 1
ATOM 957 C CA . SER A 1 125 ? 0.502 -7.959 -16.250 1.00 78.31 125 SER A CA 1
ATOM 958 C C . SER A 1 125 ? -0.425 -7.446 -15.149 1.00 78.31 125 SER A C 1
ATOM 960 O O . SER A 1 125 ? 0.005 -6.736 -14.234 1.00 78.31 125 SER A O 1
ATOM 962 N N . GLY A 1 126 ? -1.697 -7.835 -15.239 1.00 65.69 126 GLY A N 1
ATOM 963 C CA . GLY A 1 126 ? -2.796 -7.314 -14.423 1.00 65.69 126 GLY A CA 1
ATOM 964 C C . GLY A 1 126 ? -3.415 -8.342 -13.477 1.00 65.69 126 GLY A C 1
ATOM 965 O O . GLY A 1 126 ? -4.513 -8.107 -12.964 1.00 65.69 126 GLY A O 1
ATOM 966 N N . ILE A 1 127 ? -2.754 -9.487 -13.266 1.00 53.03 127 ILE A N 1
ATOM 967 C CA . ILE A 1 127 ? -3.292 -10.608 -12.481 1.00 53.03 127 ILE A CA 1
ATOM 968 C C . ILE A 1 127 ? -3.883 -10.113 -11.146 1.00 53.03 127 ILE A C 1
ATOM 970 O O . ILE A 1 127 ? -3.238 -9.384 -10.391 1.00 53.03 127 ILE A O 1
ATOM 974 N N . ASN A 1 128 ? -5.104 -10.572 -10.845 1.00 38.72 128 ASN A N 1
ATOM 975 C CA . ASN A 1 128 ? -5.874 -10.305 -9.621 1.00 38.72 128 ASN A 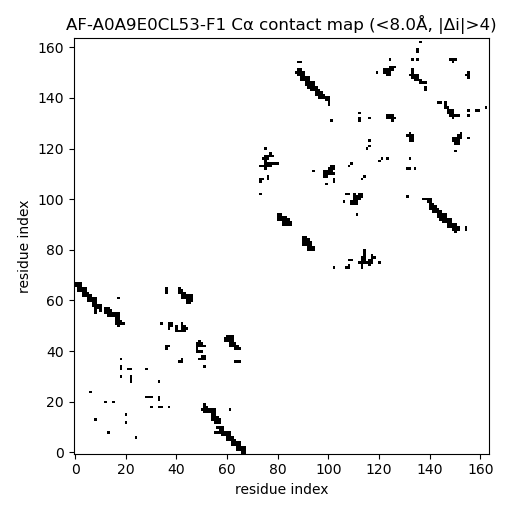CA 1
ATOM 976 C C . ASN A 1 128 ? -6.464 -8.891 -9.458 1.00 38.72 128 ASN A C 1
ATOM 978 O O . ASN A 1 128 ? -6.722 -8.478 -8.331 1.00 38.72 128 ASN A O 1
ATOM 982 N N . GLY A 1 129 ? -6.754 -8.176 -10.550 1.00 48.75 129 GLY A N 1
ATOM 983 C CA . GLY A 1 129 ? -7.688 -7.041 -10.492 1.00 48.75 129 GLY A CA 1
ATOM 984 C C . GLY A 1 129 ? -7.124 -5.770 -9.853 1.00 48.75 129 GLY A C 1
ATOM 985 O O . GLY A 1 129 ? -7.831 -5.100 -9.113 1.00 48.75 129 GLY A O 1
ATOM 986 N N . VAL A 1 130 ? -5.884 -5.415 -10.206 1.00 54.84 130 VAL A N 1
ATOM 987 C CA . VAL A 1 130 ? -5.199 -4.163 -9.830 1.00 54.84 130 VAL A CA 1
ATOM 988 C C . VAL A 1 130 ? -4.780 -4.103 -8.361 1.00 54.84 130 VAL A C 1
ATOM 990 O O . VAL A 1 130 ? -5.521 -3.697 -7.475 1.00 54.84 130 VAL A O 1
ATOM 993 N N . LEU A 1 131 ? -3.497 -4.392 -8.127 1.00 56.03 131 LEU A N 1
ATOM 994 C CA . LEU A 1 131 ? -2.743 -3.615 -7.141 1.00 56.03 131 LEU A CA 1
ATOM 995 C C . LEU A 1 131 ? -1.229 -3.614 -7.357 1.00 56.03 131 LEU A C 1
ATOM 997 O O . LEU A 1 131 ? -0.583 -2.976 -6.548 1.00 56.03 131 LEU A O 1
ATOM 1001 N N . ARG A 1 132 ? -0.650 -4.335 -8.340 1.00 63.28 132 ARG A N 1
ATOM 1002 C CA . ARG A 1 132 ? 0.808 -4.373 -8.614 1.00 63.28 132 ARG A CA 1
ATOM 1003 C C . ARG A 1 132 ? 1.116 -4.733 -10.078 1.00 63.28 132 ARG A C 1
ATOM 1005 O O . ARG A 1 132 ? 1.462 -5.883 -10.346 1.00 63.28 132 ARG A O 1
ATOM 1012 N N . PRO A 1 133 ? 0.986 -3.799 -11.031 1.00 77.62 133 PRO A N 1
ATOM 1013 C CA . PRO A 1 133 ? 1.169 -4.118 -12.442 1.00 77.62 133 PRO A CA 1
ATOM 1014 C C . PRO A 1 133 ? 2.614 -4.576 -12.700 1.00 77.62 133 PRO A C 1
ATOM 1016 O O . PRO A 1 133 ? 3.571 -3.858 -12.414 1.00 77.62 133 PRO A O 1
ATOM 1019 N N . GLY A 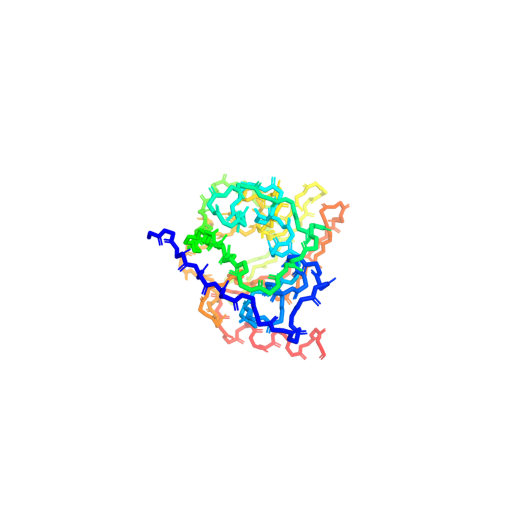1 134 ? 2.783 -5.819 -13.154 1.00 83.94 134 GLY A N 1
ATOM 1020 C CA . GLY A 1 134 ? 4.088 -6.405 -13.483 1.00 83.94 134 GLY A CA 1
ATOM 1021 C C . GLY A 1 134 ? 5.037 -6.779 -12.340 1.00 83.94 134 GLY A C 1
ATOM 1022 O O . GLY A 1 134 ? 6.009 -7.491 -12.592 1.00 83.94 134 GLY A O 1
ATOM 1023 N N . ILE A 1 135 ? 4.802 -6.359 -11.096 1.00 90.25 135 ILE A N 1
ATOM 1024 C CA . ILE A 1 135 ? 5.757 -6.587 -9.998 1.00 90.25 135 ILE A CA 1
ATOM 1025 C C . ILE A 1 135 ? 5.621 -8.003 -9.421 1.00 90.25 135 ILE A C 1
ATOM 1027 O O . ILE A 1 135 ? 4.640 -8.315 -8.750 1.00 90.25 135 ILE A O 1
ATOM 1031 N N . VAL A 1 136 ? 6.665 -8.818 -9.593 1.00 89.88 136 VAL A N 1
ATOM 1032 C CA . VAL A 1 136 ? 6.781 -10.192 -9.052 1.00 89.88 136 VAL A CA 1
ATOM 1033 C C . VAL A 1 136 ? 7.632 -10.284 -7.780 1.00 89.88 136 VAL A C 1
ATOM 1035 O O . VAL A 1 136 ? 7.498 -11.228 -7.007 1.00 89.88 136 VAL A O 1
ATOM 1038 N N . HIS A 1 137 ? 8.494 -9.297 -7.524 1.00 90.81 137 HIS A N 1
ATOM 1039 C CA . HIS A 1 137 ? 9.279 -9.173 -6.290 1.00 90.81 137 HIS A CA 1
ATOM 1040 C C . HIS A 1 137 ? 9.660 -7.716 -6.022 1.00 90.81 137 HIS A C 1
ATOM 1042 O O . HIS A 1 137 ? 9.400 -6.831 -6.834 1.00 90.81 137 HIS A O 1
ATOM 1048 N N . ARG A 1 138 ? 10.245 -7.443 -4.853 1.00 91.62 138 ARG A N 1
ATOM 1049 C CA . ARG A 1 138 ? 10.658 -6.091 -4.469 1.00 91.62 138 ARG A CA 1
ATOM 1050 C C . ARG A 1 138 ? 11.962 -6.102 -3.687 1.00 91.62 138 ARG A C 1
ATOM 1052 O O . ARG A 1 138 ? 12.240 -7.036 -2.943 1.00 91.62 138 ARG A O 1
ATOM 1059 N N . ILE A 1 139 ? 12.669 -4.985 -3.780 1.00 95.25 139 ILE A N 1
ATOM 1060 C CA . ILE A 1 139 ? 13.762 -4.608 -2.884 1.00 95.25 139 ILE A CA 1
ATOM 1061 C C . ILE A 1 139 ? 13.386 -3.323 -2.138 1.00 95.25 139 ILE A C 1
ATOM 1063 O O . ILE A 1 139 ? 12.469 -2.599 -2.550 1.00 95.25 139 ILE A O 1
ATOM 1067 N N . ASP A 1 140 ? 14.062 -3.045 -1.024 1.00 96.44 140 ASP A N 1
ATOM 1068 C CA . ASP A 1 140 ? 13.761 -1.878 -0.198 1.00 96.44 140 ASP A CA 1
ATOM 1069 C C . ASP A 1 140 ? 14.129 -0.560 -0.889 1.00 96.44 140 ASP A C 1
ATOM 1071 O O . ASP A 1 140 ? 14.904 -0.509 -1.849 1.00 96.44 140 ASP A O 1
ATOM 1075 N N . LYS A 1 141 ? 13.558 0.540 -0.381 1.00 95.38 141 LYS A N 1
ATOM 1076 C CA . LYS A 1 141 ? 13.774 1.899 -0.900 1.00 95.38 141 LYS A CA 1
ATOM 1077 C C . LYS A 1 141 ? 15.262 2.207 -1.066 1.00 95.38 141 LYS A C 1
ATOM 1079 O O . LYS A 1 141 ? 15.683 2.690 -2.113 1.00 95.38 141 LYS A O 1
ATOM 1084 N N . ASP A 1 142 ? 16.051 1.885 -0.047 1.00 96.94 142 ASP A N 1
ATOM 1085 C CA . ASP A 1 142 ? 17.480 2.181 -0.002 1.00 96.94 142 ASP A CA 1
ATOM 1086 C C . ASP A 1 142 ? 18.375 1.058 -0.546 1.00 96.94 142 ASP A C 1
ATOM 1088 O O . ASP A 1 142 ? 19.600 1.181 -0.518 1.00 96.94 142 ASP A O 1
ATOM 1092 N N . THR A 1 143 ? 17.780 -0.003 -1.095 1.00 97.69 143 THR A N 1
ATOM 1093 C CA . THR A 1 143 ? 18.493 -1.073 -1.797 1.00 97.69 143 THR A CA 1
ATOM 1094 C C . THR A 1 143 ? 18.551 -0.762 -3.290 1.00 97.69 143 THR A C 1
ATOM 1096 O O . THR A 1 143 ? 17.527 -0.472 -3.915 1.00 97.69 143 THR A O 1
ATOM 1099 N N . THR A 1 144 ? 19.750 -0.823 -3.866 1.00 97.62 144 THR A N 1
ATOM 1100 C CA . THR A 1 144 ? 19.989 -0.769 -5.316 1.00 97.62 144 THR A CA 1
ATOM 1101 C C . THR A 1 144 ? 19.961 -2.167 -5.915 1.00 97.62 144 THR A C 1
ATOM 1103 O O . THR A 1 144 ? 20.399 -3.111 -5.256 1.00 97.62 144 THR A O 1
ATOM 1106 N N . GLY A 1 145 ? 19.548 -2.304 -7.172 1.00 97.50 145 GLY A N 1
ATOM 1107 C CA . GLY A 1 145 ? 19.731 -3.555 -7.904 1.00 97.50 145 GLY A CA 1
ATOM 1108 C C . GLY A 1 145 ? 18.700 -3.800 -8.993 1.00 97.50 145 GLY A C 1
ATOM 1109 O O . GLY A 1 145 ? 17.776 -3.011 -9.192 1.00 97.50 145 GLY A O 1
ATOM 1110 N N . ILE A 1 146 ? 18.875 -4.929 -9.679 1.00 97.75 146 ILE A N 1
ATOM 1111 C CA . ILE A 1 146 ? 18.005 -5.357 -10.771 1.00 97.75 146 ILE A CA 1
ATOM 1112 C C . ILE A 1 146 ? 16.675 -5.879 -10.225 1.00 97.75 146 ILE A C 1
ATOM 1114 O O . ILE A 1 146 ? 16.634 -6.795 -9.402 1.00 97.75 146 ILE A O 1
ATOM 1118 N N . LEU A 1 147 ? 15.584 -5.319 -10.734 1.00 96.62 147 LEU A N 1
ATOM 1119 C CA . LEU A 1 147 ? 14.232 -5.837 -10.585 1.00 96.62 147 LEU A CA 1
ATOM 1120 C C . LEU A 1 147 ? 13.742 -6.345 -11.936 1.00 96.62 147 LEU A C 1
ATOM 1122 O O . LEU A 1 147 ? 13.912 -5.668 -12.946 1.00 96.62 147 LEU A O 1
ATOM 1126 N N . ILE A 1 148 ? 13.112 -7.518 -11.930 1.00 96.12 148 ILE A N 1
ATOM 1127 C CA . ILE A 1 148 ? 12.378 -8.034 -13.086 1.00 96.12 148 ILE A CA 1
ATOM 1128 C C . ILE A 1 148 ? 10.901 -7.685 -12.930 1.00 96.12 148 ILE A C 1
ATOM 1130 O O . ILE A 1 148 ? 10.322 -7.850 -11.854 1.00 96.12 148 ILE A O 1
ATOM 1134 N N . VAL A 1 149 ? 10.307 -7.188 -14.008 1.00 95.19 149 VAL A N 1
ATOM 1135 C CA . VAL A 1 149 ? 8.906 -6.782 -14.092 1.00 95.19 149 VAL A CA 1
ATOM 1136 C C . VAL A 1 149 ? 8.291 -7.466 -15.307 1.00 95.19 149 VAL A C 1
ATOM 1138 O O . VAL A 1 149 ? 8.907 -7.520 -16.367 1.00 95.19 149 VAL A O 1
ATOM 1141 N N . CYS A 1 150 ? 7.092 -8.017 -15.146 1.00 94.69 150 CYS A N 1
ATOM 1142 C CA . CYS A 1 150 ? 6.426 -8.835 -16.156 1.00 94.69 150 CYS A CA 1
ATOM 1143 C C . CYS A 1 150 ? 5.359 -8.036 -16.916 1.00 94.69 150 CYS A C 1
ATOM 1145 O O . CYS A 1 150 ? 4.388 -7.552 -16.323 1.00 94.69 150 CYS A O 1
ATOM 1147 N N . LYS A 1 151 ? 5.505 -7.951 -18.238 1.00 92.50 151 LYS A N 1
ATOM 1148 C CA . LYS A 1 151 ? 4.619 -7.199 -19.139 1.00 92.50 151 LYS A CA 1
ATOM 1149 C C . LY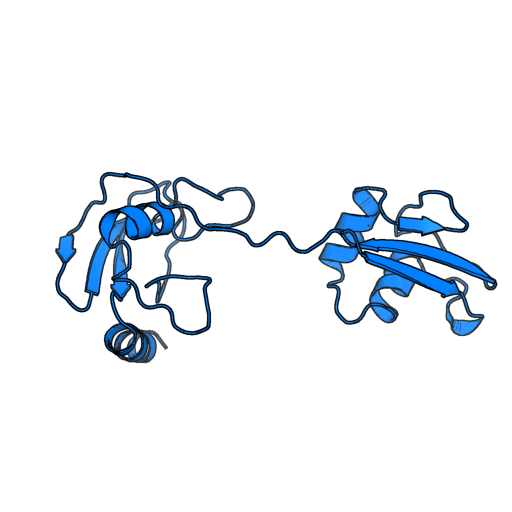S A 1 151 ? 3.317 -7.935 -19.458 1.00 92.50 151 LYS A C 1
ATOM 1151 O O . LYS A 1 151 ? 2.326 -7.310 -19.806 1.00 92.50 151 LYS A O 1
ATOM 1156 N N . ASN A 1 152 ? 3.279 -9.253 -19.262 1.00 89.62 152 ASN A N 1
ATOM 1157 C CA . ASN A 1 152 ? 2.074 -10.062 -19.445 1.00 89.62 152 ASN A CA 1
ATOM 1158 C C . ASN A 1 152 ? 1.938 -11.181 -18.399 1.00 89.62 152 ASN A C 1
ATOM 1160 O O . ASN A 1 152 ? 2.885 -11.532 -17.686 1.00 89.62 152 ASN A O 1
ATOM 1164 N N . ASP A 1 153 ? 0.724 -11.717 -18.282 1.00 88.69 153 ASP A N 1
ATOM 1165 C CA . ASP A 1 153 ? 0.350 -12.660 -17.224 1.00 88.69 153 ASP A CA 1
ATOM 1166 C C . ASP A 1 153 ? 1.100 -13.996 -17.320 1.00 88.69 153 ASP A C 1
ATOM 1168 O O . ASP A 1 153 ? 1.409 -14.614 -16.300 1.00 88.69 153 ASP A O 1
ATOM 1172 N N . MET A 1 154 ? 1.440 -14.433 -18.535 1.00 91.56 154 MET A N 1
ATOM 1173 C CA . MET A 1 154 ? 2.218 -15.652 -18.759 1.00 91.56 154 MET A CA 1
ATOM 1174 C C . MET A 1 154 ? 3.631 -15.512 -18.179 1.00 91.56 154 MET A C 1
ATOM 1176 O O . MET A 1 154 ? 4.070 -16.378 -17.415 1.00 91.56 154 MET A O 1
ATOM 1180 N N . ALA A 1 155 ? 4.319 -14.407 -18.482 1.00 93.06 155 ALA A N 1
ATOM 1181 C CA . ALA A 1 155 ? 5.624 -14.093 -17.911 1.00 93.06 155 ALA A CA 1
ATOM 1182 C C . ALA A 1 155 ? 5.544 -13.984 -16.382 1.00 93.06 155 ALA A C 1
ATOM 1184 O O . ALA A 1 155 ? 6.342 -14.601 -15.676 1.00 93.06 155 ALA A O 1
ATOM 1185 N N . HIS A 1 156 ? 4.519 -13.299 -15.864 1.00 92.31 156 HIS A N 1
ATOM 1186 C CA . HIS A 1 156 ? 4.305 -13.142 -14.425 1.00 92.31 156 HIS A CA 1
ATOM 1187 C C . HIS A 1 156 ? 4.192 -14.496 -13.718 1.00 92.31 156 HIS A C 1
ATOM 1189 O O . HIS A 1 156 ? 4.926 -14.761 -12.767 1.00 92.31 156 HIS A O 1
ATOM 1195 N N . GLN A 1 157 ? 3.315 -15.385 -14.195 1.00 89.94 157 GLN A N 1
ATOM 1196 C CA . GLN A 1 157 ? 3.135 -16.714 -13.606 1.00 89.94 157 GLN A CA 1
ATOM 1197 C C . GLN A 1 157 ? 4.409 -17.563 -13.680 1.00 89.94 157 GLN A C 1
ATOM 1199 O O . GLN A 1 157 ? 4.702 -18.315 -12.749 1.00 89.94 157 GLN A O 1
ATOM 1204 N N . SER A 1 158 ? 5.157 -17.463 -14.781 1.00 94.06 158 SER A N 1
ATOM 1205 C CA . SER A 1 158 ? 6.409 -18.197 -14.973 1.00 94.06 158 SER A CA 1
ATOM 1206 C C . SER A 1 158 ? 7.505 -17.731 -14.013 1.00 94.06 158 SER A C 1
ATOM 1208 O O . SER A 1 158 ? 8.145 -18.554 -13.357 1.00 94.06 158 SER A O 1
ATOM 1210 N N . ILE A 1 159 ? 7.705 -16.416 -13.890 1.00 93.81 159 ILE A N 1
ATOM 1211 C CA . ILE A 1 159 ? 8.733 -15.836 -13.020 1.00 93.81 159 ILE A CA 1
ATOM 1212 C C . ILE A 1 159 ? 8.361 -15.993 -11.544 1.00 93.81 159 ILE A C 1
ATOM 1214 O O . ILE A 1 159 ? 9.220 -16.348 -10.740 1.00 93.81 159 ILE A O 1
ATOM 1218 N N . ALA A 1 160 ? 7.088 -15.809 -11.175 1.00 90.81 160 ALA A N 1
ATOM 1219 C CA . ALA A 1 160 ? 6.635 -16.006 -9.798 1.00 90.81 160 ALA A CA 1
ATOM 1220 C C . ALA A 1 160 ? 6.986 -17.414 -9.283 1.00 90.81 160 ALA A C 1
ATOM 1222 O O . ALA A 1 160 ? 7.526 -17.545 -8.192 1.00 90.81 160 ALA A O 1
ATOM 1223 N N . LYS A 1 161 ? 6.787 -18.462 -10.094 1.00 92.38 161 LYS A N 1
ATOM 1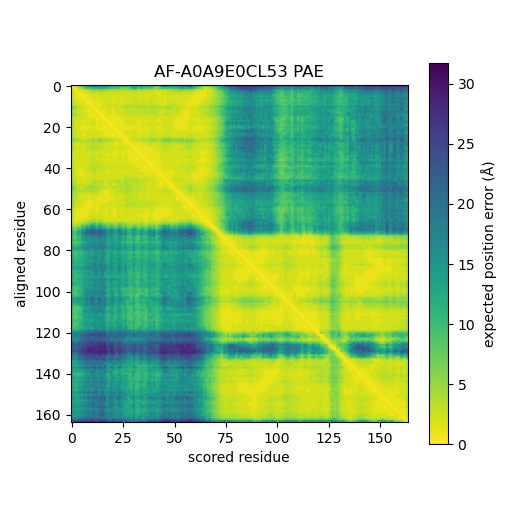224 C CA . LYS A 1 161 ? 7.144 -19.851 -9.737 1.00 92.38 161 LYS A CA 1
ATOM 1225 C C . LYS A 1 161 ? 8.637 -20.092 -9.490 1.00 92.38 161 LYS A C 1
ATOM 1227 O O . LYS A 1 161 ? 8.983 -21.141 -8.969 1.00 92.38 161 LYS A O 1
ATOM 1232 N N . GLN A 1 162 ? 9.515 -19.191 -9.920 1.00 92.88 162 GLN A N 1
ATOM 1233 C CA . GLN A 1 162 ? 10.966 -19.326 -9.745 1.00 92.88 162 GLN A CA 1
ATOM 1234 C C . GLN A 1 162 ? 11.478 -18.589 -8.503 1.00 92.88 162 GLN A C 1
ATOM 1236 O O . GLN A 1 162 ? 12.609 -18.810 -8.079 1.00 92.88 162 GLN A O 1
ATOM 1241 N N . LEU A 1 163 ? 10.664 -17.693 -7.942 1.00 86.56 163 LEU A N 1
ATOM 1242 C CA . LEU A 1 163 ? 11.003 -16.874 -6.777 1.00 86.56 163 LEU A CA 1
ATOM 1243 C C . LEU A 1 163 ? 10.437 -17.445 -5.468 1.00 86.56 163 LEU A C 1
ATOM 1245 O O . LEU A 1 163 ? 10.770 -16.932 -4.398 1.00 86.56 163 LEU A O 1
ATOM 1249 N N . TYR A 1 164 ? 9.603 -18.485 -5.562 1.00 65.75 164 TYR A N 1
ATOM 1250 C CA . TYR A 1 164 ? 8.928 -19.159 -4.453 1.00 65.75 164 TYR A CA 1
ATOM 1251 C C . TYR A 1 164 ? 9.213 -20.658 -4.446 1.00 65.75 164 TYR A C 1
ATOM 1253 O O . TYR A 1 164 ? 9.208 -21.263 -5.541 1.00 65.75 164 TYR A O 1
#